Protein AF-A0A554JUX3-F1 (afdb_monomer)

Mean predicted aligned error: 7.24 Å

Secondary structure (DSSP, 8-state):
---HHHHHHHHHHHGGG-HHHHHHHHH-HHHHHHHHHHHHHHH-HHHHHHHHHHHHHHHHHHHHHHHHHHHHTT-

Foldseek 3Di:
DDDPVLLVVLLVVCVVPDDVSNVVCNVPVPVVVVVVLVCCVPVPVVVNVVVVVVVVVVVVVVVVVVVVVVVVVVD

Radius of gyration: 16.62 Å; Cα contacts (8 Å, |Δi|>4): 28; chains: 1; bounding box: 39×19×47 Å

Solvent-accessible surface area (backbone atoms only — not comparable to full-atom values): 4287 Å² total; per-residue (Å²): 133,83,54,70,66,50,49,51,52,42,46,65,72,33,62,84,68,44,70,68,58,39,55,56,39,67,76,45,26,66,62,49,51,53,50,50,57,50,48,35,47,74,78,33,52,71,59,34,53,54,52,52,54,51,51,53,52,53,52,50,52,51,53,53,51,55,54,51,57,54,62,66,75,74,112

pLDDT: mean 83.84, std 12.72, range [45.34, 97.75]

Sequence (75 aa):
MVSPHIAELVREIFACYGEEIECEAKKDPEAYLVYLLTAIKEELPHVWATLQSTVEEATLRYHEEATKGQRQRAK

Structure (mmCIF, N/CA/C/O backbone):
data_AF-A0A554JUX3-F1
#
_entry.id   AF-A0A554JUX3-F1
#
loop_
_atom_site.group_PDB
_atom_site.id
_atom_site.type_symbol
_atom_site.label_atom_id
_atom_site.label_alt_id
_atom_site.label_comp_id
_atom_site.label_asym_id
_atom_site.label_entity_id
_atom_site.label_seq_id
_atom_site.pdbx_PDB_ins_code
_atom_site.Cartn_x
_atom_site.Cartn_y
_atom_site.Cartn_z
_atom_site.occupancy
_atom_site.B_iso_or_equiv
_atom_site.auth_seq_id
_atom_site.auth_comp_id
_atom_site.auth_asym_id
_atom_site.auth_atom_id
_atom_site.pdbx_PDB_model_num
ATOM 1 N N . MET A 1 1 ? -15.473 -5.247 -7.971 1.00 57.59 1 MET A N 1
ATOM 2 C CA . MET A 1 1 ? -15.525 -3.785 -8.176 1.00 57.59 1 MET A CA 1
ATOM 3 C C . MET A 1 1 ? -14.406 -3.208 -7.349 1.00 57.59 1 MET A C 1
ATOM 5 O O . MET A 1 1 ? -14.427 -3.415 -6.144 1.00 57.59 1 MET A O 1
ATOM 9 N N . VAL A 1 2 ? -13.444 -2.559 -7.994 1.00 63.78 2 VAL A N 1
ATOM 10 C CA . VAL A 1 2 ? -12.332 -1.900 -7.308 1.00 63.78 2 VAL A CA 1
ATOM 11 C C . VAL A 1 2 ? -12.879 -0.790 -6.414 1.00 63.78 2 VAL A C 1
ATOM 13 O O . VAL A 1 2 ? -13.743 -0.019 -6.843 1.00 63.78 2 VAL A O 1
ATOM 16 N N . SER A 1 3 ? -12.387 -0.701 -5.179 1.00 79.69 3 SER A N 1
ATOM 17 C CA . SER A 1 3 ? -12.714 0.418 -4.291 1.00 79.69 3 SER A CA 1
ATOM 18 C C . SER A 1 3 ? -12.217 1.741 -4.900 1.00 79.69 3 SER A C 1
ATOM 20 O O . SER A 1 3 ? -11.033 1.832 -5.231 1.00 79.69 3 SER A O 1
ATOM 22 N N . PRO A 1 4 ? -13.054 2.793 -5.009 1.00 83.06 4 PRO A N 1
ATOM 23 C CA . PRO A 1 4 ? -12.633 4.101 -5.522 1.00 83.06 4 PRO A CA 1
ATOM 24 C C . PRO A 1 4 ? -11.385 4.656 -4.820 1.00 83.06 4 PRO A C 1
ATOM 26 O O . PRO A 1 4 ? -10.543 5.277 -5.459 1.00 83.06 4 PRO A O 1
ATOM 29 N N . HIS A 1 5 ? -11.228 4.351 -3.529 1.00 87.12 5 HIS A N 1
ATOM 30 C CA . HIS A 1 5 ? -10.065 4.747 -2.736 1.00 87.12 5 HIS A CA 1
ATOM 31 C C . HIS A 1 5 ? -8.773 4.036 -3.156 1.00 87.12 5 HIS A C 1
ATOM 33 O O . HIS A 1 5 ? -7.706 4.637 -3.113 1.00 87.12 5 HIS A O 1
ATOM 39 N N . ILE A 1 6 ? -8.854 2.772 -3.588 1.00 86.31 6 ILE A N 1
ATOM 40 C CA . ILE A 1 6 ? -7.684 2.034 -4.087 1.00 86.31 6 ILE A CA 1
ATOM 41 C C . ILE A 1 6 ? -7.244 2.617 -5.430 1.00 86.31 6 ILE A C 1
ATOM 43 O O . ILE A 1 6 ? -6.057 2.837 -5.643 1.00 86.31 6 ILE A O 1
ATOM 47 N N . ALA A 1 7 ? -8.196 2.918 -6.317 1.00 86.69 7 ALA A N 1
ATOM 48 C CA . ALA A 1 7 ? -7.895 3.535 -7.607 1.00 86.69 7 ALA A CA 1
ATOM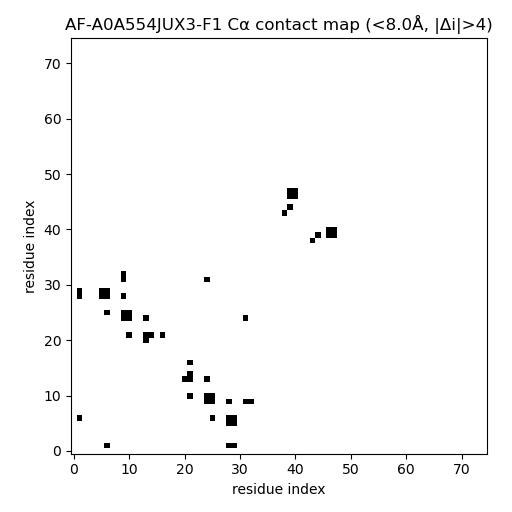 49 C C . ALA A 1 7 ? -7.244 4.922 -7.451 1.00 86.69 7 ALA A C 1
ATOM 51 O O . ALA A 1 7 ? -6.295 5.241 -8.166 1.00 86.69 7 ALA A O 1
ATOM 52 N N . GLU A 1 8 ? -7.727 5.733 -6.507 1.00 89.75 8 GLU A N 1
ATOM 53 C CA . GLU A 1 8 ? -7.143 7.042 -6.203 1.00 89.75 8 GLU A CA 1
ATOM 54 C C . GLU A 1 8 ? -5.729 6.922 -5.626 1.00 89.75 8 GLU A C 1
ATOM 56 O O . GLU A 1 8 ? -4.816 7.561 -6.147 1.00 89.75 8 GLU A O 1
ATOM 61 N N . LEU A 1 9 ? -5.525 6.040 -4.642 1.00 88.25 9 LEU A N 1
ATOM 62 C CA . LEU A 1 9 ? -4.212 5.796 -4.040 1.00 88.25 9 LEU A CA 1
ATOM 63 C C . LEU A 1 9 ? -3.184 5.336 -5.080 1.00 88.25 9 LEU A C 1
ATOM 65 O O . LEU A 1 9 ? -2.068 5.843 -5.137 1.00 88.25 9 LEU A O 1
ATOM 69 N N . VAL A 1 10 ? -3.561 4.382 -5.931 1.00 88.62 10 VAL A N 1
ATOM 70 C CA . VAL A 1 10 ? -2.685 3.882 -6.996 1.00 88.62 10 VAL A CA 1
ATOM 71 C C . VAL A 1 10 ? -2.348 5.003 -7.975 1.00 88.62 10 VAL A C 1
ATOM 73 O O . VAL A 1 10 ? -1.183 5.174 -8.325 1.00 88.62 10 VAL A O 1
ATOM 76 N N . ARG A 1 11 ? -3.321 5.838 -8.358 1.00 86.12 11 ARG A N 1
ATOM 77 C CA . ARG A 1 11 ? -3.050 7.012 -9.196 1.00 86.12 11 ARG A CA 1
ATOM 78 C C . ARG A 1 11 ? -2.051 7.965 -8.535 1.00 86.12 11 ARG A C 1
ATOM 80 O O . ARG A 1 11 ? -1.148 8.429 -9.217 1.00 86.12 11 ARG A O 1
ATOM 87 N N . GLU A 1 12 ? -2.185 8.250 -7.241 1.00 88.75 12 GLU A N 1
ATOM 88 C CA . GLU A 1 12 ? -1.250 9.123 -6.515 1.00 88.75 12 GLU A CA 1
ATOM 89 C C . GLU A 1 12 ? 0.176 8.562 -6.496 1.00 88.75 12 GLU A C 1
ATOM 91 O O . GLU A 1 12 ? 1.127 9.301 -6.748 1.00 88.75 12 GLU A O 1
ATOM 96 N N . ILE A 1 13 ? 0.329 7.255 -6.266 1.00 87.50 13 ILE A N 1
ATOM 97 C CA . ILE A 1 13 ? 1.638 6.586 -6.266 1.00 87.50 13 ILE A CA 1
ATOM 98 C C . ILE A 1 13 ? 2.284 6.647 -7.658 1.00 87.50 13 ILE A C 1
ATOM 100 O O . ILE A 1 13 ? 3.487 6.892 -7.778 1.00 87.50 13 ILE A O 1
ATOM 104 N N . PHE A 1 14 ? 1.495 6.430 -8.714 1.00 82.94 14 PHE A N 1
ATOM 105 C CA . PHE A 1 14 ? 2.004 6.321 -10.082 1.00 82.94 14 PHE A CA 1
ATOM 106 C C . PHE A 1 14 ? 2.021 7.633 -10.877 1.00 82.94 14 PHE A C 1
ATOM 108 O O . PHE A 1 14 ? 2.624 7.667 -11.949 1.00 82.94 14 PHE A O 1
ATOM 115 N N . ALA A 1 15 ? 1.458 8.725 -10.350 1.00 80.75 15 ALA A N 1
ATOM 116 C CA . ALA A 1 15 ? 1.403 10.029 -11.022 1.00 80.75 15 ALA A CA 1
ATOM 117 C C . ALA A 1 15 ? 2.785 10.554 -11.465 1.00 80.75 15 ALA A C 1
ATOM 119 O O . ALA A 1 15 ? 2.890 11.304 -12.432 1.00 80.75 15 ALA A O 1
ATOM 120 N N . CYS A 1 16 ? 3.858 10.141 -10.787 1.00 77.06 16 CYS A N 1
ATOM 121 C CA . CYS A 1 16 ? 5.228 10.561 -11.082 1.00 77.06 16 CYS A CA 1
ATOM 122 C C . CYS A 1 16 ? 5.904 9.785 -12.230 1.00 77.06 16 CYS A C 1
ATOM 124 O O . CYS A 1 16 ? 6.993 10.172 -12.649 1.00 77.06 16 CYS A O 1
ATOM 126 N N . TYR A 1 17 ? 5.302 8.697 -12.724 1.00 76.00 17 TYR A N 1
ATOM 127 C CA . TYR A 1 17 ? 5.939 7.759 -13.662 1.00 76.00 17 TYR A CA 1
ATOM 128 C C . TYR A 1 17 ? 5.454 7.898 -15.118 1.00 76.00 17 TYR A C 1
ATOM 130 O O . TYR A 1 17 ? 5.901 7.154 -15.989 1.00 76.00 17 TYR A O 1
ATOM 138 N N . GLY A 1 18 ? 4.600 8.888 -15.402 1.00 76.50 18 GLY A N 1
ATOM 139 C CA . GLY A 1 18 ? 4.117 9.215 -16.748 1.00 76.50 18 GLY A CA 1
ATOM 140 C C . GLY A 1 18 ? 2.782 8.557 -17.123 1.00 76.50 18 GLY A C 1
ATOM 141 O O . GLY A 1 18 ? 2.330 7.607 -16.484 1.00 76.50 18 GLY A O 1
ATOM 142 N N . GLU A 1 19 ? 2.152 9.079 -18.183 1.00 77.69 19 GLU A N 1
ATOM 143 C CA . GLU A 1 19 ? 0.775 8.732 -18.584 1.00 77.69 19 GLU A CA 1
ATOM 144 C C . GLU A 1 19 ? 0.581 7.247 -18.923 1.00 77.69 19 GLU A C 1
ATOM 146 O O . GLU A 1 19 ? -0.488 6.698 -18.675 1.00 77.69 19 GLU A O 1
ATOM 151 N N . GLU A 1 20 ? 1.600 6.575 -19.464 1.00 80.31 20 GLU A N 1
ATOM 152 C CA . GLU A 1 20 ? 1.514 5.165 -19.865 1.00 80.31 20 GLU A CA 1
ATOM 153 C C . GLU A 1 20 ? 1.360 4.235 -18.653 1.00 80.31 20 GLU A C 1
ATOM 155 O O . GLU A 1 20 ? 0.440 3.417 -18.601 1.00 80.31 20 GLU A O 1
ATOM 160 N N . ILE A 1 21 ? 2.201 4.425 -17.631 1.00 77.19 21 ILE A N 1
ATOM 161 C CA . ILE A 1 21 ? 2.158 3.644 -16.388 1.00 77.19 21 ILE A CA 1
ATOM 162 C C . ILE A 1 21 ? 0.887 3.971 -15.598 1.00 77.19 21 ILE A C 1
ATOM 164 O O . ILE A 1 21 ? 0.247 3.071 -15.054 1.00 77.19 21 ILE A O 1
ATOM 168 N N . GLU A 1 22 ? 0.467 5.238 -15.592 1.00 77.75 22 GLU A N 1
ATOM 169 C CA . GLU A 1 22 ? -0.801 5.643 -14.984 1.00 77.75 22 GLU A CA 1
ATOM 170 C C . GLU A 1 22 ? -2.009 4.977 -15.676 1.00 77.75 22 GLU A C 1
ATOM 172 O O . GLU A 1 22 ? -2.974 4.586 -15.015 1.00 77.75 22 GLU A O 1
ATOM 177 N N . CYS A 1 23 ? -1.974 4.829 -17.004 1.00 79.56 23 CYS A N 1
ATOM 178 C CA . CYS A 1 23 ? -3.062 4.233 -17.779 1.00 79.56 23 CYS A CA 1
ATOM 179 C C . CYS A 1 23 ? -3.181 2.719 -17.546 1.00 79.56 23 CYS A C 1
ATOM 181 O O . CYS A 1 23 ? -4.294 2.211 -17.402 1.00 79.56 23 CYS A O 1
ATOM 183 N N . GLU A 1 24 ? -2.059 2.000 -17.444 1.00 81.19 24 GLU A N 1
ATOM 184 C CA . GLU A 1 24 ? -2.064 0.573 -17.091 1.00 81.19 24 GLU A CA 1
ATOM 185 C C . GLU A 1 24 ? -2.512 0.345 -15.641 1.00 81.19 24 GLU A C 1
ATOM 187 O O . GLU A 1 24 ? -3.369 -0.505 -15.385 1.00 81.19 24 GLU A O 1
ATOM 192 N N . ALA A 1 25 ? -2.039 1.169 -14.701 1.00 79.62 25 ALA A N 1
ATOM 193 C CA . ALA A 1 25 ? -2.427 1.078 -13.294 1.00 79.62 25 ALA A CA 1
ATOM 194 C C . ALA A 1 25 ? -3.929 1.339 -13.063 1.00 79.62 25 ALA A C 1
ATOM 196 O O . ALA A 1 25 ? -4.513 0.813 -12.118 1.00 79.62 25 ALA A O 1
ATOM 197 N N . LYS A 1 26 ? -4.596 2.095 -13.948 1.00 79.88 26 LYS A N 1
ATOM 198 C CA . LYS A 1 26 ? -6.059 2.293 -13.919 1.00 79.88 26 LYS A CA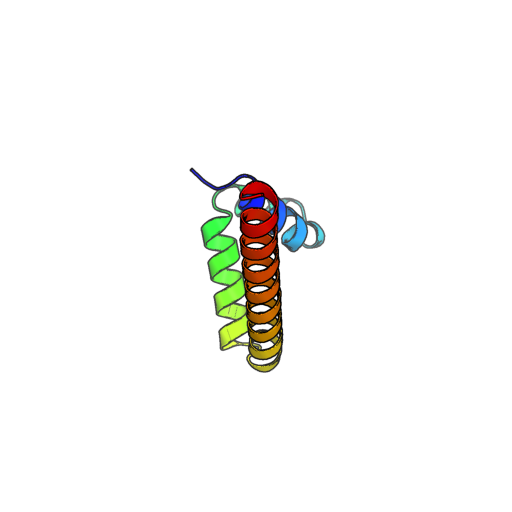 1
ATOM 199 C C . LYS A 1 26 ? -6.858 1.050 -14.310 1.00 79.88 26 LYS A C 1
ATOM 201 O O . LYS A 1 26 ? -8.017 0.948 -13.906 1.00 79.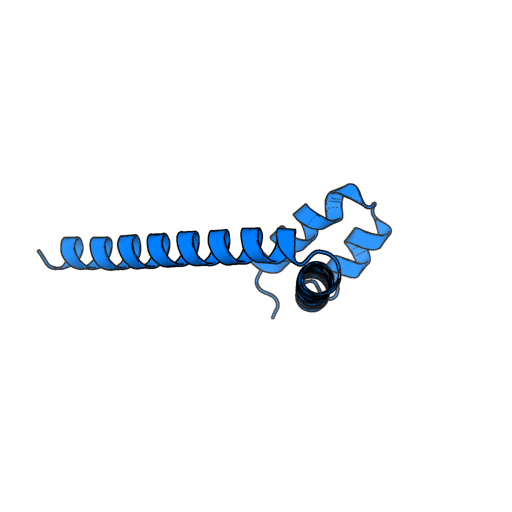88 26 LYS A O 1
ATOM 206 N N . LYS A 1 27 ? -6.292 0.136 -15.106 1.00 85.94 27 LYS A N 1
ATOM 207 C CA . LYS A 1 27 ? -7.006 -1.067 -15.571 1.00 85.94 27 LYS A CA 1
ATOM 208 C C . LYS A 1 27 ? -7.177 -2.085 -14.450 1.00 85.94 27 LYS A C 1
ATOM 210 O O . LYS A 1 27 ? -8.242 -2.689 -14.348 1.00 85.94 27 LYS A O 1
ATOM 215 N N . ASP A 1 28 ? -6.148 -2.241 -13.619 1.00 87.81 28 ASP A N 1
ATOM 216 C CA . ASP A 1 28 ? -6.165 -3.122 -12.450 1.00 87.81 28 ASP A CA 1
ATOM 217 C C . ASP A 1 28 ? -5.328 -2.541 -11.291 1.00 87.81 28 ASP A C 1
ATOM 219 O O . ASP A 1 28 ? -4.188 -2.950 -11.045 1.00 87.81 28 ASP A O 1
ATOM 223 N N . PRO A 1 29 ? -5.872 -1.548 -10.569 1.00 88.81 29 PRO A N 1
ATOM 224 C CA . PRO A 1 29 ? -5.146 -0.881 -9.493 1.00 88.81 29 PRO A CA 1
ATOM 225 C C . PRO A 1 29 ? -4.878 -1.805 -8.298 1.00 88.81 29 PRO A C 1
ATOM 227 O O . PRO A 1 29 ? -3.869 -1.645 -7.614 1.00 88.81 29 PRO A O 1
ATOM 230 N N . GLU A 1 30 ? -5.730 -2.803 -8.047 1.00 90.12 30 GLU A N 1
ATOM 231 C CA . GLU A 1 30 ? -5.500 -3.772 -6.970 1.00 90.12 30 GLU A CA 1
ATOM 232 C C . GLU A 1 30 ? -4.271 -4.638 -7.267 1.00 90.12 30 GLU A C 1
ATOM 234 O O . GLU A 1 30 ? -3.401 -4.770 -6.403 1.00 90.12 30 GLU A O 1
ATOM 239 N N . ALA A 1 31 ? -4.144 -5.155 -8.495 1.00 88.75 31 ALA A N 1
ATOM 240 C CA . ALA A 1 31 ? -2.964 -5.916 -8.901 1.00 88.75 31 ALA A CA 1
ATOM 241 C C . ALA A 1 31 ? -1.677 -5.082 -8.812 1.00 88.75 31 ALA A C 1
ATOM 243 O O . ALA A 1 31 ? -0.663 -5.566 -8.306 1.00 88.75 31 ALA A O 1
ATOM 244 N N . TYR A 1 32 ? -1.723 -3.816 -9.236 1.00 88.00 32 TYR A N 1
ATOM 245 C CA . TYR A 1 32 ? -0.580 -2.902 -9.146 1.00 88.00 32 TYR A CA 1
ATOM 246 C C . TYR A 1 32 ? -0.168 -2.605 -7.702 1.00 88.00 32 TYR A C 1
ATOM 248 O O . TYR A 1 32 ? 1.024 -2.600 -7.385 1.00 88.00 32 TYR A O 1
ATOM 256 N N . LEU A 1 33 ? -1.138 -2.389 -6.810 1.00 90.31 33 LEU A N 1
ATOM 257 C CA . LEU A 1 33 ? -0.862 -2.166 -5.394 1.00 90.31 33 LEU A CA 1
ATOM 258 C C . LEU A 1 33 ? -0.246 -3.412 -4.743 1.00 90.31 33 LEU A C 1
ATOM 260 O O . LEU A 1 33 ? 0.739 -3.302 -4.014 1.00 90.31 33 LEU A O 1
ATOM 264 N N . VAL A 1 34 ? -0.786 -4.600 -5.030 1.00 92.25 34 VAL A N 1
ATOM 265 C CA . VAL A 1 34 ? -0.241 -5.871 -4.526 1.00 92.25 34 VAL A CA 1
ATOM 266 C C . VAL A 1 34 ? 1.178 -6.100 -5.037 1.00 92.25 34 VAL A C 1
ATOM 268 O O . VAL A 1 34 ? 2.053 -6.469 -4.251 1.00 92.25 34 VAL A O 1
ATOM 271 N N . TYR A 1 35 ? 1.424 -5.849 -6.324 1.00 90.88 35 TYR A N 1
ATOM 272 C CA . TYR A 1 35 ? 2.757 -5.941 -6.910 1.00 90.88 35 TYR A CA 1
ATOM 273 C C . TYR A 1 35 ? 3.750 -5.021 -6.187 1.00 90.88 35 TYR A C 1
ATOM 275 O O . TYR A 1 35 ? 4.792 -5.489 -5.734 1.00 90.88 35 TYR A O 1
ATOM 283 N N . LEU A 1 36 ? 3.397 -3.745 -5.989 1.00 90.69 36 LEU A N 1
ATOM 284 C CA . LEU A 1 36 ? 4.231 -2.775 -5.271 1.00 90.69 36 LEU A CA 1
ATOM 285 C C . LEU A 1 36 ? 4.571 -3.226 -3.851 1.00 90.69 36 LEU A C 1
ATOM 287 O O . LEU A 1 36 ? 5.733 -3.203 -3.454 1.00 90.69 36 LEU A O 1
ATOM 291 N N . LEU A 1 37 ? 3.565 -3.637 -3.077 1.00 93.75 37 LEU A N 1
ATOM 292 C CA . LEU A 1 37 ? 3.767 -4.078 -1.696 1.00 93.75 37 LEU A CA 1
ATOM 293 C C . LEU A 1 37 ? 4.633 -5.343 -1.629 1.00 93.75 37 LEU A C 1
ATOM 295 O O . LEU A 1 37 ? 5.450 -5.478 -0.718 1.00 93.75 37 LEU A O 1
ATOM 299 N N . THR A 1 38 ? 4.493 -6.240 -2.607 1.00 95.31 38 THR A N 1
ATOM 300 C CA . THR A 1 38 ? 5.323 -7.447 -2.727 1.00 95.31 38 THR A CA 1
ATOM 301 C C . THR A 1 38 ? 6.770 -7.081 -3.050 1.00 95.31 38 THR A C 1
ATOM 303 O O . THR A 1 38 ? 7.670 -7.510 -2.332 1.00 95.31 38 THR A O 1
ATOM 306 N N . ALA A 1 39 ? 6.992 -6.209 -4.037 1.00 94.38 39 ALA A N 1
ATOM 307 C CA . ALA A 1 39 ? 8.324 -5.721 -4.389 1.00 94.38 39 ALA A CA 1
ATOM 308 C C . ALA A 1 39 ? 8.999 -5.002 -3.208 1.00 94.38 39 ALA A C 1
ATOM 310 O O . ALA A 1 39 ? 10.145 -5.290 -2.886 1.00 94.38 39 ALA A O 1
ATOM 311 N N . ILE A 1 40 ? 8.281 -4.140 -2.475 1.00 94.94 40 ILE A N 1
ATOM 312 C CA . ILE A 1 40 ? 8.815 -3.481 -1.268 1.00 94.94 40 ILE A CA 1
ATOM 313 C C . ILE A 1 40 ? 9.213 -4.516 -0.209 1.00 94.94 40 ILE A C 1
ATOM 315 O O . ILE A 1 40 ? 10.266 -4.388 0.412 1.00 94.94 40 ILE A O 1
ATOM 319 N N . LYS A 1 41 ? 8.390 -5.545 0.007 1.00 95.62 41 LYS A N 1
ATOM 320 C CA . LYS A 1 41 ? 8.667 -6.599 0.989 1.00 95.62 41 LYS A CA 1
ATOM 321 C C . LYS A 1 41 ? 9.913 -7.415 0.642 1.00 95.62 41 LYS A C 1
ATOM 323 O O . LYS A 1 41 ? 10.676 -7.753 1.546 1.00 95.62 41 LYS A O 1
ATOM 3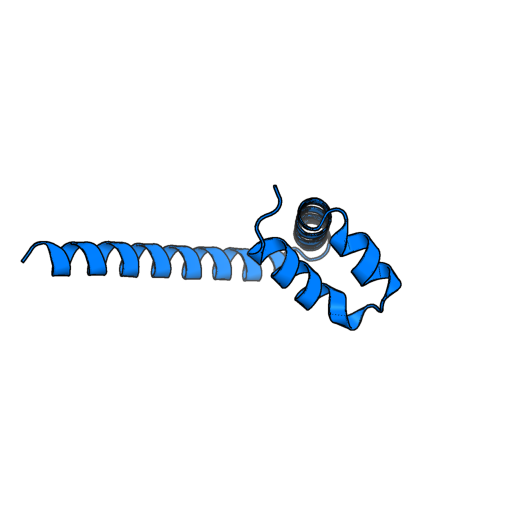28 N N . GLU A 1 42 ? 10.096 -7.748 -0.630 1.00 96.75 42 GLU A N 1
ATOM 329 C CA . GLU A 1 42 ? 11.185 -8.610 -1.096 1.00 96.75 42 GLU A CA 1
ATOM 330 C C . GLU A 1 42 ? 12.489 -7.836 -1.318 1.00 96.75 42 GLU A C 1
ATOM 332 O O . GLU A 1 42 ? 13.556 -8.288 -0.902 1.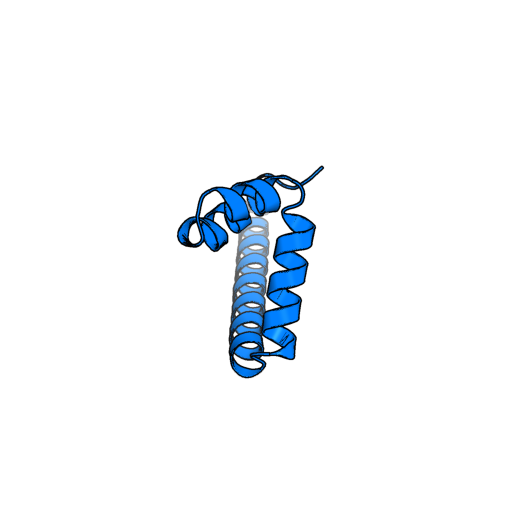00 96.75 42 GLU A O 1
ATOM 337 N N . GLU A 1 43 ? 12.410 -6.652 -1.922 1.00 97.75 43 GLU A N 1
ATOM 338 C CA . GLU A 1 43 ? 13.578 -5.873 -2.343 1.00 97.75 43 GLU A CA 1
ATOM 339 C C . GLU A 1 43 ? 14.018 -4.848 -1.289 1.00 97.75 43 GLU A C 1
ATOM 341 O O . GLU A 1 43 ? 15.202 -4.518 -1.192 1.00 97.75 43 GLU A O 1
ATOM 346 N N . LEU A 1 44 ? 13.088 -4.351 -0.464 1.00 97.06 44 LEU A N 1
ATOM 347 C CA . LEU A 1 44 ? 13.321 -3.270 0.501 1.00 97.06 44 LEU A CA 1
ATOM 348 C C . LEU A 1 44 ? 12.802 -3.636 1.909 1.00 97.06 44 LEU A C 1
ATOM 350 O O . LEU A 1 44 ? 11.974 -2.918 2.479 1.00 97.06 44 LEU A O 1
ATOM 354 N N . PRO A 1 45 ? 13.317 -4.706 2.547 1.00 93.19 45 PRO A N 1
ATOM 355 C CA . PRO A 1 45 ? 12.758 -5.243 3.794 1.00 93.19 45 PRO A CA 1
ATOM 356 C C . PRO A 1 45 ? 12.767 -4.250 4.969 1.00 93.19 45 PRO A C 1
ATOM 358 O O . PRO A 1 45 ? 11.912 -4.312 5.850 1.00 93.19 45 PRO A O 1
ATOM 361 N N . HIS A 1 46 ? 13.708 -3.303 4.982 1.00 94.62 46 HIS A N 1
ATOM 362 C CA . HIS A 1 46 ? 13.752 -2.231 5.980 1.00 94.62 46 HIS A CA 1
ATOM 363 C C . HIS A 1 46 ? 12.614 -1.215 5.783 1.00 94.62 46 HIS A C 1
ATOM 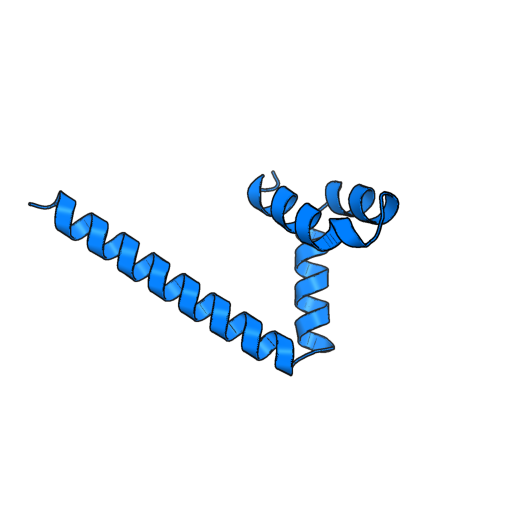365 O O . HIS A 1 46 ? 11.996 -0.799 6.759 1.00 94.62 46 HIS A O 1
ATOM 371 N N . VAL A 1 47 ? 12.289 -0.871 4.531 1.00 96.19 47 VAL A N 1
ATOM 372 C CA . VAL A 1 47 ? 11.136 -0.021 4.193 1.00 96.19 47 VAL A CA 1
ATOM 373 C C . VAL A 1 47 ? 9.839 -0.751 4.520 1.00 96.19 47 VAL A C 1
ATOM 375 O O . VAL A 1 47 ? 8.939 -0.159 5.113 1.00 96.19 47 VAL A O 1
ATOM 378 N N . TRP A 1 48 ? 9.761 -2.047 4.204 1.00 96.62 48 TRP A N 1
ATOM 379 C CA . TRP A 1 48 ? 8.616 -2.882 4.561 1.00 96.62 48 TRP A CA 1
ATOM 380 C C . TRP A 1 48 ? 8.349 -2.883 6.068 1.00 96.62 48 TRP A C 1
ATOM 382 O O . TRP A 1 48 ? 7.209 -2.694 6.480 1.00 96.62 48 TRP A O 1
ATOM 392 N N . ALA A 1 49 ? 9.385 -3.030 6.898 1.00 95.38 49 ALA A N 1
ATOM 393 C CA . ALA A 1 49 ? 9.231 -2.995 8.351 1.00 95.38 49 ALA A CA 1
ATOM 394 C C . ALA A 1 49 ? 8.657 -1.653 8.845 1.00 95.38 49 ALA A C 1
ATOM 396 O O . ALA A 1 49 ? 7.768 -1.632 9.698 1.00 95.38 49 ALA A 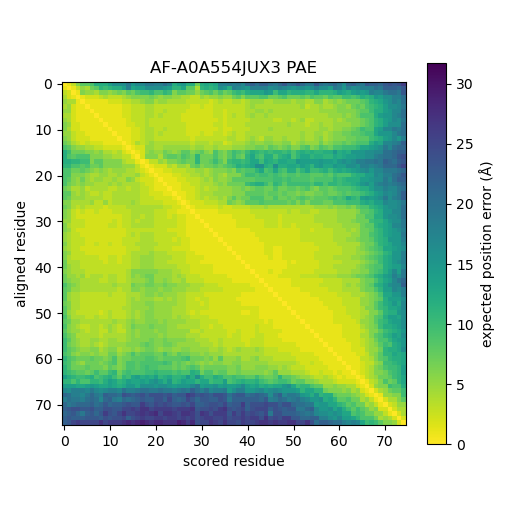O 1
ATOM 397 N N . THR A 1 50 ? 9.117 -0.528 8.285 1.00 96.88 50 THR A N 1
ATOM 398 C CA . THR A 1 50 ? 8.567 0.800 8.604 1.00 96.88 50 THR A CA 1
ATOM 399 C C . THR A 1 50 ? 7.116 0.942 8.144 1.00 96.88 50 THR A C 1
ATOM 401 O O . THR A 1 50 ? 6.278 1.428 8.907 1.00 96.88 50 THR A O 1
ATOM 404 N N . LEU A 1 51 ? 6.804 0.497 6.925 1.00 94.62 51 LEU A N 1
ATOM 405 C CA . LEU A 1 51 ? 5.449 0.525 6.379 1.00 94.62 51 LEU A CA 1
ATOM 406 C C . LEU A 1 51 ? 4.494 -0.312 7.236 1.00 94.62 51 LEU A C 1
ATOM 408 O O . LEU A 1 51 ? 3.439 0.178 7.628 1.00 94.62 51 LEU A O 1
ATOM 412 N N . GLN A 1 52 ? 4.890 -1.537 7.582 1.00 95.62 52 GLN A N 1
ATOM 413 C CA . GLN A 1 52 ? 4.114 -2.436 8.430 1.00 95.62 52 GLN A CA 1
ATOM 414 C C . GLN A 1 52 ? 3.816 -1.799 9.794 1.00 95.62 52 GLN A C 1
ATOM 416 O O . GLN A 1 52 ? 2.655 -1.728 10.186 1.00 95.62 52 GLN A O 1
ATOM 421 N N . SER A 1 53 ? 4.837 -1.269 10.474 1.00 95.56 53 SER A N 1
ATOM 422 C CA . SER A 1 53 ? 4.670 -0.590 11.768 1.00 95.56 53 SER A CA 1
ATOM 423 C C . SER A 1 53 ? 3.704 0.602 11.678 1.00 95.56 53 SER A C 1
ATOM 425 O O . SER A 1 53 ? 2.812 0.765 12.509 1.00 95.56 53 SER A O 1
ATOM 427 N N . THR A 1 54 ? 3.812 1.398 10.610 1.00 95.56 54 THR A N 1
ATOM 428 C CA . THR A 1 54 ? 2.925 2.551 10.377 1.00 95.56 54 THR A CA 1
ATOM 429 C C . THR A 1 54 ? 1.472 2.115 10.165 1.00 95.56 54 THR A C 1
ATOM 431 O O . THR A 1 54 ? 0.548 2.741 10.687 1.00 95.56 54 THR A O 1
ATOM 434 N N . VAL A 1 55 ? 1.254 1.027 9.419 1.00 93.12 55 VAL A N 1
ATOM 435 C CA . VAL A 1 55 ? -0.084 0.459 9.192 1.00 93.12 55 VAL A CA 1
ATOM 436 C C . VAL A 1 55 ? -0.679 -0.082 10.492 1.00 93.12 55 VAL A C 1
ATOM 438 O O . VAL A 1 55 ? -1.858 0.154 10.765 1.00 93.12 55 VAL A O 1
ATOM 441 N N . GLU A 1 56 ? 0.115 -0.770 11.312 1.00 94.06 56 GLU A N 1
ATOM 442 C CA . GLU A 1 56 ? -0.310 -1.274 12.623 1.00 94.06 56 GLU A CA 1
ATOM 443 C C . GLU A 1 56 ? -0.738 -0.125 13.548 1.00 94.06 56 GLU A C 1
ATOM 445 O O . GLU A 1 56 ? -1.816 -0.179 14.147 1.00 94.06 56 GLU A O 1
ATOM 450 N N . GLU A 1 57 ? 0.041 0.957 13.602 1.00 93.81 57 GLU A N 1
ATOM 451 C CA . GLU A 1 57 ? -0.290 2.137 14.402 1.00 93.81 57 GLU A CA 1
ATOM 452 C C . GLU A 1 57 ? -1.569 2.834 13.910 1.00 93.81 57 GLU A C 1
ATOM 454 O O . GLU A 1 57 ? -2.450 3.162 14.712 1.00 93.81 57 GLU A O 1
ATOM 459 N N . ALA A 1 58 ? -1.713 3.031 12.597 1.00 92.75 58 ALA A N 1
ATOM 460 C CA . ALA A 1 58 ? -2.917 3.621 12.014 1.00 92.75 58 ALA A CA 1
ATOM 461 C C . ALA A 1 58 ? -4.165 2.770 12.306 1.00 92.75 58 ALA A C 1
ATOM 463 O O . ALA A 1 58 ? -5.221 3.302 12.657 1.00 92.75 58 ALA A O 1
ATOM 464 N N . THR A 1 59 ? -4.025 1.444 12.228 1.00 90.81 59 THR A N 1
ATOM 465 C CA . THR A 1 59 ? -5.095 0.485 12.532 1.00 90.81 59 THR A CA 1
ATOM 466 C C . THR A 1 59 ? -5.506 0.564 14.000 1.00 90.81 59 THR A C 1
ATOM 468 O O . THR A 1 59 ? -6.699 0.618 14.309 1.00 90.81 59 THR A O 1
ATOM 471 N N . LEU A 1 60 ? -4.533 0.632 14.915 1.00 90.56 60 LEU A N 1
ATOM 472 C CA . LEU A 1 60 ? -4.797 0.782 16.344 1.00 90.56 60 LEU A CA 1
ATOM 473 C C . LEU A 1 60 ? -5.568 2.076 16.632 1.00 90.56 60 LEU A C 1
ATOM 475 O O . LEU A 1 60 ? -6.611 2.032 17.287 1.00 90.56 60 LEU A O 1
ATOM 479 N N . ARG A 1 61 ? -5.110 3.212 16.089 1.00 89.56 61 ARG A N 1
ATOM 480 C CA . ARG A 1 61 ? -5.782 4.514 16.256 1.00 89.56 61 ARG A CA 1
ATOM 481 C C . ARG A 1 61 ? -7.222 4.478 15.746 1.00 89.56 61 ARG A C 1
ATOM 483 O O . ARG A 1 61 ? -8.126 4.923 16.450 1.00 89.56 61 ARG A O 1
ATOM 490 N N . TYR A 1 62 ? -7.453 3.879 14.577 1.00 86.38 62 TYR A N 1
ATOM 491 C CA . TYR A 1 62 ? -8.799 3.714 14.029 1.00 86.38 62 TYR A CA 1
ATOM 492 C C . TYR A 1 62 ? -9.717 2.917 14.973 1.00 86.38 62 TYR A C 1
ATOM 494 O O . TYR A 1 62 ? -10.848 3.328 15.244 1.00 86.38 62 TYR A O 1
ATOM 502 N N . HIS A 1 63 ? -9.233 1.803 15.531 1.00 84.81 63 HIS A N 1
ATOM 503 C CA . HIS A 1 63 ? -10.001 1.013 16.498 1.00 84.81 63 HIS A CA 1
ATOM 504 C C . HIS A 1 63 ? -10.290 1.774 17.798 1.00 84.81 63 HIS A C 1
ATOM 506 O O . HIS A 1 63 ? -11.402 1.691 18.335 1.00 84.81 63 HIS A O 1
ATOM 512 N N . GLU A 1 64 ? -9.324 2.533 18.310 1.00 85.75 64 GLU A N 1
ATOM 513 C CA . GLU A 1 64 ? -9.506 3.358 19.506 1.00 85.75 64 GLU A CA 1
AT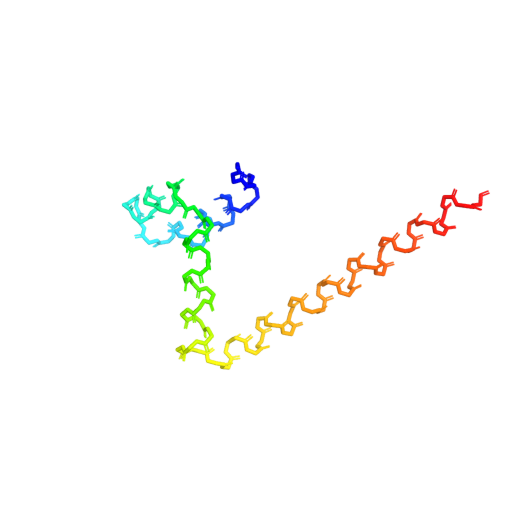OM 514 C C . GLU A 1 64 ? -10.534 4.478 19.295 1.00 85.75 64 GLU A C 1
ATOM 516 O O . GLU A 1 64 ? -11.355 4.750 20.174 1.00 85.75 64 GLU A O 1
ATOM 521 N N . GLU A 1 65 ? -10.528 5.127 18.133 1.00 84.75 65 GLU A N 1
ATOM 522 C CA . GLU A 1 65 ? -11.503 6.164 17.787 1.00 84.75 65 GLU A CA 1
ATOM 523 C C . GLU A 1 65 ? -12.906 5.581 17.583 1.00 84.75 65 GLU A C 1
ATOM 525 O O . GLU A 1 65 ? -13.884 6.103 18.132 1.00 84.75 65 GLU A O 1
ATOM 530 N N . ALA A 1 66 ? -13.011 4.447 16.885 1.00 77.81 66 ALA A N 1
ATOM 531 C CA . ALA A 1 66 ? -14.278 3.750 16.677 1.00 77.81 66 ALA A CA 1
ATOM 532 C C . ALA A 1 66 ? -14.926 3.315 18.007 1.00 77.81 66 ALA A C 1
ATOM 534 O O . ALA A 1 66 ? -16.137 3.460 18.199 1.00 77.81 66 ALA A O 1
ATOM 535 N N . THR A 1 67 ? -14.124 2.840 18.963 1.00 73.12 67 THR A N 1
ATOM 536 C CA . THR A 1 67 ? -14.606 2.424 20.293 1.00 73.12 67 THR A CA 1
ATOM 537 C C . THR A 1 67 ? -14.929 3.607 21.215 1.00 73.12 67 THR A C 1
ATOM 539 O O . THR A 1 67 ? -15.892 3.541 21.987 1.00 73.12 67 THR A O 1
ATOM 542 N N . LYS A 1 68 ? -14.209 4.734 21.111 1.00 65.44 68 LYS A N 1
ATOM 543 C CA . LYS A 1 68 ? -14.561 5.990 21.807 1.00 65.44 68 LYS A CA 1
ATOM 544 C C . LYS A 1 68 ? -15.898 6.562 21.315 1.00 65.44 68 LYS A C 1
ATOM 546 O O . LYS A 1 68 ? -16.715 6.974 22.143 1.00 65.44 68 LYS A O 1
ATOM 551 N N . GLY A 1 69 ? -16.163 6.519 20.007 1.00 59.31 69 GLY A N 1
ATOM 552 C CA . GLY A 1 69 ? -17.429 6.969 19.413 1.00 59.31 69 GLY A CA 1
ATOM 553 C C . GLY A 1 69 ? -18.651 6.154 19.861 1.00 59.31 69 GLY A C 1
ATOM 554 O O . GLY A 1 69 ? -19.738 6.705 20.040 1.00 59.31 69 GLY A O 1
ATOM 555 N N . GLN A 1 70 ? -18.474 4.857 20.131 1.00 57.72 70 GLN A N 1
ATOM 556 C CA . GLN A 1 70 ? -19.538 3.995 20.663 1.00 57.72 70 GLN A CA 1
ATOM 557 C C . GLN A 1 70 ? -19.874 4.295 22.134 1.00 57.72 70 GLN A C 1
ATOM 559 O O . GLN A 1 70 ? -21.043 4.254 22.512 1.00 57.72 70 GLN A O 1
ATOM 564 N N . ARG A 1 71 ? -18.889 4.674 22.964 1.00 53.50 71 ARG A N 1
ATOM 565 C CA . ARG A 1 71 ? -19.126 5.056 24.373 1.00 53.50 71 ARG A CA 1
ATOM 566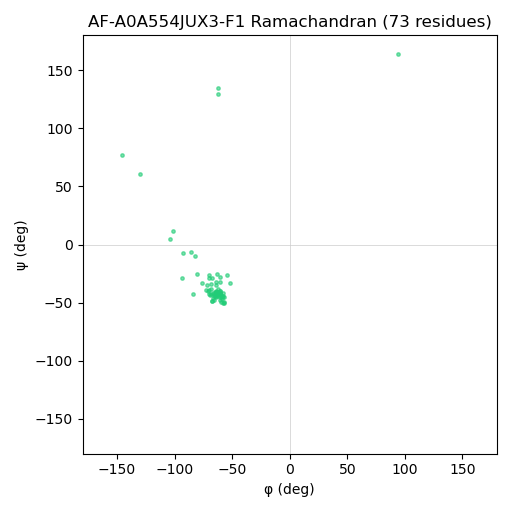 C C . ARG A 1 71 ? -19.864 6.386 24.538 1.00 53.50 71 ARG A C 1
ATOM 568 O O . ARG A 1 71 ? -20.562 6.556 25.532 1.00 53.50 71 ARG A O 1
ATOM 575 N N . GLN A 1 72 ? -19.721 7.320 23.599 1.00 51.00 72 GLN A N 1
ATOM 576 C CA . GLN A 1 72 ? -20.412 8.615 23.656 1.00 51.00 72 GLN A CA 1
ATOM 577 C C . GLN A 1 72 ? -21.868 8.551 23.172 1.00 51.00 72 GLN A C 1
ATOM 579 O O . GLN A 1 72 ? -22.673 9.360 23.610 1.00 51.00 72 GLN A O 1
ATOM 584 N N . ARG A 1 73 ? -22.223 7.582 22.316 1.00 52.25 73 ARG A N 1
ATOM 585 C CA . ARG A 1 73 ? -23.605 7.363 21.838 1.00 52.25 73 ARG A CA 1
ATOM 586 C C . ARG A 1 73 ? -24.461 6.486 22.761 1.00 52.25 73 ARG A C 1
ATOM 588 O O . ARG A 1 73 ? -25.644 6.313 22.498 1.00 52.25 73 ARG A O 1
ATOM 595 N N . ALA A 1 74 ? -23.860 5.913 23.802 1.00 53.22 74 ALA A N 1
ATOM 596 C CA . ALA A 1 74 ? -24.524 5.061 24.791 1.00 53.22 74 ALA A CA 1
ATOM 597 C C . ALA A 1 74 ? -24.840 5.792 26.118 1.00 53.22 74 ALA A C 1
ATOM 599 O O . ALA A 1 74 ? -25.169 5.139 27.108 1.00 53.22 74 ALA A O 1
ATOM 600 N N . LYS A 1 75 ? -24.709 7.124 26.150 1.00 45.34 75 LYS A N 1
ATOM 601 C CA . LYS A 1 75 ? -25.172 8.021 27.220 1.00 45.34 75 LYS A CA 1
ATOM 602 C C . LYS A 1 75 ? -26.280 8.913 26.682 1.00 45.34 75 LYS A C 1
ATOM 604 O O . LYS A 1 75 ? -27.167 9.248 27.492 1.00 45.34 75 LYS A O 1
#